Protein AF-A0AAW6M999-F1 (afdb_monomer_lite)

InterPro domains:
  IPR023214 HAD superfamily [G3DSA:3.40.50.1000] (50-64)
  IPR023298 P-type ATPase, transmembrane domain superfamily [SSF81665] (1-47)
  IPR023299 P-type ATPase, cytoplasmic domain N [G3DSA:3.40.1110.10] (65-104)

Foldseek 3Di:
DVVVVVVVCPPPVCVVVVLVVVLVVVQVVVVVVVHHDPDSVVVVVVVVDPDDDDDCPPDPDPLADDPPADADPVRHHDPVCPRVVVLLCCLVVDPDDNDSSSVD

Radius of gyration: 28.69 Å; chains: 1; bounding box: 69×20×74 Å

Secondary structure (DSSP, 8-state):
-HHHHHHHHTSTTHHHHHHHHHHHHHHHHHHHTT---S-THHHHHHHH-S-----HHHHTS-S-------B-TTS-B-TT-HHHHHHHHHHHH--S---SGGG-

pLDDT: mean 82.9, std 11.09, range [46.03, 94.44]

Sequence (104 aa):
IFAISVAVGLTPEMLPMIVTANLSKGALSMSKKKTIVKNLNAIQNFGAMNILCTDKTVKLKCDKIVLEKYITADGSNDESKRILRHAYFNSYFQSGLKNLMDKA

Organism: NCBI:txid246787

Structure (mmCIF, N/CA/C/O backbone):
data_AF-A0AAW6M999-F1
#
_entry.id   AF-A0AAW6M999-F1
#
loop_
_atom_site.group_PDB
_atom_site.id
_atom_site.type_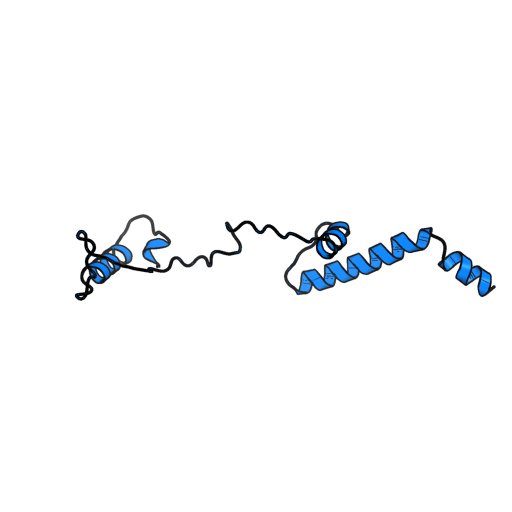symbol
_atom_site.label_atom_id
_atom_site.label_alt_id
_atom_site.label_comp_id
_atom_site.label_asym_id
_atom_site.label_entity_id
_atom_site.label_seq_id
_atom_site.pdbx_PDB_ins_code
_atom_site.Cartn_x
_atom_site.Cartn_y
_atom_site.Cartn_z
_atom_site.occupancy
_atom_site.B_iso_or_equiv
_atom_site.auth_seq_id
_atom_site.auth_comp_id
_atom_site.auth_asym_id
_atom_site.auth_atom_id
_atom_site.pdbx_PDB_model_num
ATOM 1 N N . ILE A 1 1 ? 32.085 7.179 -40.268 1.00 67.81 1 ILE A N 1
ATOM 2 C CA . ILE A 1 1 ? 32.140 6.823 -38.825 1.00 67.81 1 ILE A CA 1
ATOM 3 C C . ILE A 1 1 ? 30.855 7.241 -38.107 1.00 67.81 1 ILE A C 1
ATOM 5 O O . ILE A 1 1 ? 30.186 6.361 -37.595 1.00 67.81 1 ILE A O 1
ATOM 9 N N . PHE A 1 2 ? 30.429 8.511 -38.171 1.00 82.19 2 PHE A N 1
ATOM 10 C CA . PHE A 1 2 ? 29.200 8.993 -37.507 1.00 82.19 2 PHE A CA 1
ATOM 11 C C . PHE A 1 2 ? 27.927 8.180 -37.829 1.00 82.19 2 PHE A C 1
ATOM 13 O O . PHE A 1 2 ? 27.245 7.723 -36.920 1.00 82.19 2 PHE A O 1
ATOM 20 N N . ALA A 1 3 ? 27.650 7.906 -39.110 1.00 80.88 3 ALA A N 1
ATOM 21 C CA . ALA A 1 3 ? 26.485 7.108 -39.518 1.00 80.88 3 ALA A CA 1
ATOM 22 C C . ALA A 1 3 ? 26.523 5.653 -39.004 1.00 80.88 3 ALA A C 1
ATOM 24 O O . ALA A 1 3 ? 25.489 5.090 -38.664 1.00 80.88 3 ALA A O 1
ATOM 25 N N . ILE A 1 4 ? 27.719 5.065 -38.895 1.00 79.44 4 ILE A N 1
ATOM 26 C CA . ILE A 1 4 ? 27.913 3.704 -38.374 1.00 79.44 4 ILE A CA 1
ATOM 27 C C . ILE A 1 4 ? 27.705 3.695 -36.856 1.00 79.44 4 ILE A C 1
ATOM 29 O O . ILE A 1 4 ? 27.029 2.816 -36.338 1.00 79.44 4 ILE A O 1
ATOM 33 N N . SER A 1 5 ? 28.207 4.706 -36.142 1.00 76.56 5 SER A N 1
ATOM 34 C CA . SER A 1 5 ? 27.981 4.861 -34.700 1.00 76.56 5 SER A CA 1
ATOM 35 C C . SER A 1 5 ? 26.500 5.052 -34.354 1.00 76.56 5 SER A C 1
ATOM 37 O O . SER A 1 5 ? 26.029 4.479 -33.377 1.00 76.56 5 SER A O 1
ATOM 39 N N . VAL A 1 6 ? 25.749 5.803 -35.169 1.00 78.56 6 VAL A N 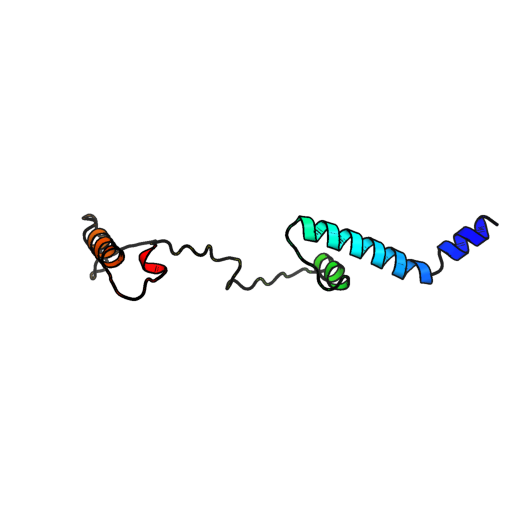1
ATOM 40 C CA . VAL A 1 6 ? 24.293 5.964 -35.002 1.00 78.56 6 VAL A CA 1
ATOM 41 C C . VAL A 1 6 ? 23.550 4.665 -35.327 1.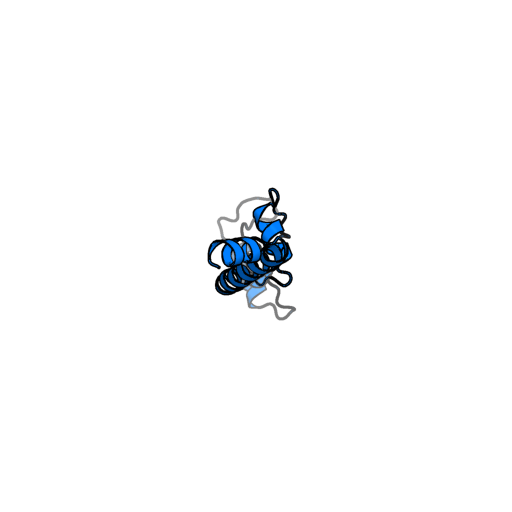00 78.56 6 VAL A C 1
ATOM 43 O O . VAL A 1 6 ? 22.660 4.279 -34.576 1.00 78.56 6 VAL A O 1
ATOM 46 N N . ALA A 1 7 ? 23.936 3.953 -36.390 1.00 75.12 7 ALA A N 1
ATOM 47 C CA . ALA A 1 7 ? 23.330 2.670 -36.750 1.00 75.12 7 ALA A CA 1
ATOM 48 C C . ALA A 1 7 ? 23.540 1.598 -35.667 1.00 75.12 7 ALA A C 1
ATOM 50 O O . ALA A 1 7 ? 22.607 0.873 -35.338 1.00 75.12 7 ALA A O 1
ATOM 51 N N . VAL A 1 8 ? 24.732 1.544 -35.063 1.00 73.38 8 VAL A N 1
ATOM 52 C CA . VAL A 1 8 ? 25.028 0.661 -33.924 1.00 73.38 8 VAL A CA 1
ATOM 53 C C . VAL A 1 8 ? 24.285 1.115 -32.663 1.00 73.38 8 VAL A C 1
ATOM 55 O O . VAL A 1 8 ? 23.753 0.274 -31.951 1.00 73.38 8 VAL A O 1
ATOM 58 N N . GLY A 1 9 ? 24.152 2.420 -32.404 1.00 66.12 9 GLY A N 1
ATOM 59 C CA . GLY A 1 9 ? 23.362 2.926 -31.269 1.00 66.12 9 GLY A CA 1
ATOM 60 C C . GLY A 1 9 ? 21.846 2.701 -31.392 1.00 66.12 9 GLY A C 1
ATOM 61 O O . GLY A 1 9 ? 21.149 2.651 -30.382 1.00 66.12 9 GLY A O 1
ATOM 62 N N . LEU A 1 10 ? 21.334 2.535 -32.615 1.00 68.62 10 LEU A N 1
ATOM 63 C CA . LEU A 1 10 ? 19.937 2.190 -32.910 1.00 68.62 10 LEU A CA 1
ATOM 64 C C . LEU A 1 10 ? 19.696 0.680 -33.008 1.00 68.62 10 LEU A C 1
ATOM 66 O O . LEU A 1 10 ? 18.572 0.259 -33.294 1.00 68.62 10 LEU A O 1
ATOM 70 N N . THR A 1 11 ? 20.726 -0.143 -32.786 1.00 74.94 11 THR A N 1
ATOM 71 C CA . THR A 1 11 ? 20.540 -1.593 -32.753 1.00 74.94 11 THR A CA 1
ATOM 72 C C . THR A 1 11 ? 19.517 -1.974 -31.681 1.00 74.94 11 THR A C 1
ATOM 74 O O . THR A 1 11 ? 19.479 -1.384 -30.594 1.00 74.94 11 THR A O 1
ATOM 77 N N . PRO A 1 12 ? 18.674 -2.983 -31.957 1.00 69.06 12 PRO A N 1
ATOM 78 C CA . PRO A 1 12 ? 17.608 -3.385 -31.046 1.00 69.06 12 PRO A CA 1
ATOM 79 C C . PRO A 1 12 ? 18.121 -3.898 -29.692 1.00 69.06 12 PRO A C 1
ATOM 81 O O . PRO A 1 12 ? 17.344 -3.963 -28.746 1.00 69.06 12 PRO A O 1
ATOM 84 N N . GLU A 1 13 ? 19.416 -4.199 -29.557 1.00 77.38 13 GLU A N 1
ATOM 85 C CA . GLU A 1 13 ? 20.051 -4.587 -28.290 1.00 77.38 13 GLU A CA 1
ATOM 86 C C . GLU A 1 13 ? 20.094 -3.454 -27.255 1.00 77.38 13 GLU A C 1
ATOM 88 O O . GLU A 1 13 ? 20.058 -3.704 -26.048 1.00 77.38 13 GLU A O 1
ATOM 93 N N . MET A 1 14 ? 20.120 -2.194 -27.699 1.00 80.75 14 MET A N 1
ATOM 94 C CA . MET A 1 14 ? 20.204 -1.042 -26.798 1.00 80.75 14 MET A CA 1
ATOM 95 C C . MET A 1 14 ? 18.830 -0.626 -26.247 1.00 80.75 14 MET A C 1
ATOM 97 O O . MET A 1 14 ? 18.737 -0.011 -25.183 1.00 80.75 14 MET A O 1
ATOM 101 N N . LEU A 1 15 ? 17.739 -1.015 -26.915 1.00 82.44 15 LEU A N 1
ATOM 102 C CA . LEU A 1 15 ? 16.369 -0.703 -26.502 1.00 82.44 15 LEU A CA 1
ATOM 103 C C . LEU A 1 15 ? 15.993 -1.330 -25.137 1.00 82.44 15 LEU A C 1
ATOM 105 O O . LEU A 1 15 ? 15.517 -0.588 -24.271 1.00 82.44 15 LEU A O 1
ATOM 109 N N . PRO A 1 16 ? 16.278 -2.620 -24.855 1.00 84.62 16 PRO A N 1
ATOM 110 C CA . PRO A 1 16 ? 16.121 -3.195 -23.517 1.00 84.62 16 PRO A CA 1
ATOM 111 C C . PRO A 1 16 ? 16.899 -2.440 -22.434 1.00 84.62 16 PRO A C 1
ATOM 113 O O . PRO A 1 16 ? 16.394 -2.250 -21.323 1.00 84.62 16 PRO A O 1
ATOM 116 N N . MET A 1 17 ? 18.108 -1.966 -22.754 1.00 87.31 17 MET A N 1
ATOM 117 C CA . MET A 1 17 ? 18.949 -1.214 -21.821 1.00 87.31 17 MET A CA 1
ATOM 118 C C . MET A 1 17 ? 18.323 0.145 -21.479 1.00 87.31 17 MET A C 1
ATOM 120 O O . MET A 1 17 ? 18.200 0.491 -20.303 1.00 87.31 17 MET A O 1
ATOM 124 N N . ILE A 1 18 ? 17.861 0.888 -22.491 1.00 88.56 18 ILE A N 1
ATOM 125 C CA . ILE A 1 18 ? 17.200 2.191 -22.317 1.00 88.56 18 ILE A CA 1
ATOM 126 C C . ILE A 1 18 ? 15.914 2.041 -21.497 1.00 88.56 18 ILE A C 1
ATOM 128 O O . ILE A 1 18 ? 15.673 2.813 -20.564 1.00 88.56 18 ILE A O 1
ATOM 132 N N . VAL A 1 19 ? 15.094 1.032 -21.806 1.00 89.75 19 VAL A N 1
ATOM 133 C CA . VAL A 1 19 ? 13.854 0.758 -21.067 1.00 89.75 19 VAL A CA 1
ATOM 134 C C . VAL A 1 19 ? 14.168 0.439 -19.605 1.00 89.75 19 VAL A C 1
ATOM 136 O O . VAL A 1 19 ? 13.585 1.049 -18.710 1.00 89.75 19 VAL A O 1
ATOM 139 N N . THR A 1 20 ? 15.142 -0.432 -19.341 1.00 90.00 20 THR A N 1
ATOM 140 C CA . THR A 1 20 ? 15.532 -0.813 -17.973 1.00 90.00 20 THR A CA 1
ATOM 141 C C . THR A 1 20 ? 16.078 0.373 -17.173 1.00 90.00 20 THR A C 1
ATOM 143 O O . THR A 1 20 ? 15.720 0.547 -16.004 1.00 90.00 20 THR A O 1
ATOM 146 N N . ALA A 1 21 ? 16.893 1.233 -17.791 1.00 91.88 21 ALA A N 1
ATOM 147 C CA . ALA A 1 21 ? 17.413 2.445 -17.156 1.00 91.88 21 ALA A CA 1
ATOM 148 C C . ALA A 1 21 ? 16.282 3.420 -16.780 1.00 91.88 21 ALA A C 1
ATOM 150 O O . ALA A 1 21 ? 16.239 3.937 -15.657 1.00 91.88 21 ALA A O 1
ATOM 151 N N . ASN A 1 22 ? 15.319 3.619 -17.684 1.00 91.25 22 ASN A N 1
ATOM 152 C CA . ASN A 1 22 ? 14.159 4.473 -17.439 1.00 91.25 22 ASN A CA 1
ATOM 153 C C . ASN A 1 22 ? 13.235 3.905 -16.353 1.00 91.25 22 ASN A C 1
ATOM 155 O O . ASN A 1 22 ? 12.812 4.649 -15.465 1.00 91.25 22 ASN A O 1
ATOM 159 N N . LEU A 1 23 ? 12.971 2.594 -16.361 1.00 93.31 23 LEU A N 1
ATOM 160 C CA . LEU A 1 23 ? 12.188 1.932 -15.315 1.00 93.31 23 LEU A CA 1
ATOM 161 C C . LEU A 1 23 ? 12.884 2.021 -13.954 1.00 93.31 23 LEU A C 1
ATOM 163 O O . LEU A 1 23 ? 12.226 2.300 -12.955 1.00 93.31 23 LEU A O 1
ATOM 167 N N . SER A 1 24 ? 14.209 1.871 -13.905 1.00 93.12 24 SER A N 1
ATOM 168 C CA . SER A 1 24 ? 14.990 2.003 -12.665 1.00 93.12 24 SER A CA 1
ATOM 169 C C . SER A 1 24 ? 14.895 3.413 -12.079 1.00 93.12 24 SER A C 1
ATOM 171 O O . SER A 1 24 ? 14.648 3.593 -10.884 1.00 93.12 24 SER A O 1
ATOM 173 N N . LYS A 1 25 ? 15.006 4.439 -12.930 1.00 92.88 25 LYS A N 1
ATOM 174 C CA . LYS A 1 25 ? 14.796 5.837 -12.529 1.00 92.88 25 LYS A CA 1
ATOM 175 C C . LYS A 1 25 ? 13.356 6.080 -12.055 1.00 92.88 25 LYS A C 1
ATOM 177 O O . LYS A 1 25 ? 13.142 6.787 -11.067 1.00 92.88 25 LYS A O 1
ATOM 182 N N . GLY A 1 26 ? 12.377 5.465 -12.721 1.00 92.19 26 GLY A N 1
ATOM 183 C CA . GLY A 1 26 ? 10.969 5.468 -12.322 1.00 92.19 26 GLY A CA 1
ATOM 184 C C . GLY A 1 26 ? 10.748 4.843 -10.942 1.00 92.19 26 GLY A C 1
ATOM 185 O O . GLY A 1 26 ? 10.101 5.456 -10.093 1.00 92.19 26 GLY A O 1
ATOM 186 N N . ALA A 1 27 ? 11.362 3.689 -10.676 1.00 94.44 27 ALA A N 1
ATOM 187 C CA . ALA A 1 27 ? 11.309 3.003 -9.386 1.00 94.44 27 ALA A CA 1
ATOM 188 C C . ALA A 1 27 ? 11.862 3.880 -8.252 1.00 94.44 27 ALA A C 1
ATOM 190 O O . ALA A 1 27 ? 11.244 3.995 -7.192 1.00 94.44 27 ALA A O 1
ATOM 191 N N . LEU A 1 28 ? 12.986 4.568 -8.491 1.00 93.56 28 LEU A N 1
ATOM 192 C CA . LEU A 1 28 ? 13.569 5.500 -7.523 1.00 93.56 28 LEU A CA 1
ATOM 193 C C . LEU A 1 28 ? 12.636 6.687 -7.232 1.00 93.56 28 LEU A C 1
ATOM 195 O O . LEU A 1 28 ? 12.486 7.098 -6.081 1.00 93.56 28 LEU A O 1
ATOM 199 N N . SER A 1 29 ? 11.980 7.228 -8.262 1.00 94.25 29 SER A N 1
ATOM 200 C CA . SER A 1 29 ? 10.986 8.300 -8.113 1.00 94.25 29 SER A CA 1
ATOM 201 C C . SER A 1 29 ? 9.751 7.843 -7.321 1.00 94.25 29 SER A C 1
ATOM 203 O O . SER A 1 29 ? 9.277 8.561 -6.439 1.00 94.25 29 SER A O 1
ATOM 205 N N . MET A 1 30 ? 9.259 6.625 -7.572 1.00 94.00 30 MET A N 1
ATOM 206 C CA . MET A 1 30 ? 8.140 6.026 -6.831 1.00 94.00 30 MET A CA 1
ATOM 207 C C . MET A 1 30 ? 8.492 5.764 -5.360 1.00 94.00 30 MET A C 1
ATOM 209 O O . MET A 1 30 ? 7.673 6.037 -4.480 1.00 94.00 30 MET A O 1
ATOM 213 N N . SER A 1 31 ? 9.728 5.342 -5.077 1.00 93.69 31 SER A N 1
ATOM 214 C CA . SER A 1 31 ? 10.222 5.133 -3.709 1.00 93.69 31 SER A CA 1
ATOM 215 C C . SER A 1 31 ? 10.163 6.417 -2.875 1.00 93.69 31 SER A C 1
ATOM 217 O O . SER A 1 31 ? 9.633 6.417 -1.762 1.00 93.69 31 SER A O 1
ATOM 219 N N . LYS A 1 32 ? 10.564 7.559 -3.458 1.00 94.19 32 LYS A N 1
ATOM 220 C CA . LYS A 1 32 ? 10.432 8.887 -2.822 1.00 94.19 32 LYS A CA 1
ATOM 221 C C . LYS A 1 32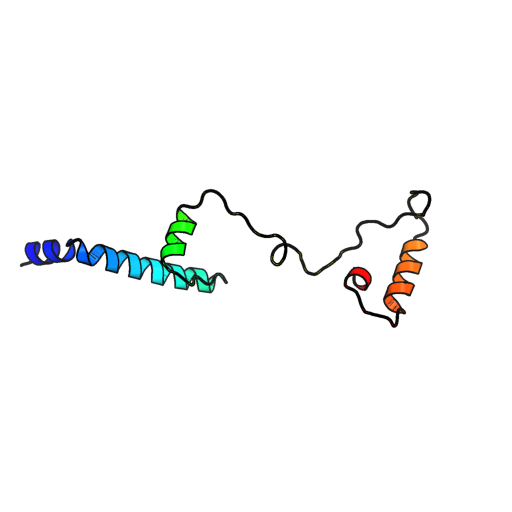 ? 8.978 9.250 -2.485 1.00 94.19 32 LYS A C 1
ATOM 223 O O . LYS A 1 32 ? 8.738 10.000 -1.545 1.00 94.19 32 LYS A O 1
ATOM 228 N N . LYS A 1 33 ? 8.004 8.688 -3.209 1.00 93.12 33 LYS A N 1
ATOM 229 C CA . LYS A 1 33 ? 6.558 8.829 -2.962 1.00 93.12 33 LYS A CA 1
ATOM 230 C C . LYS A 1 33 ? 5.982 7.697 -2.095 1.00 93.12 33 LYS A C 1
ATOM 232 O O . LYS A 1 33 ? 4.790 7.411 -2.175 1.00 93.12 33 LYS A O 1
ATOM 237 N N . LYS A 1 34 ? 6.810 7.039 -1.273 1.00 91.44 34 LYS A N 1
ATOM 238 C CA . LYS A 1 34 ? 6.417 5.935 -0.374 1.00 91.44 34 LYS A CA 1
ATOM 239 C C . LYS A 1 34 ? 5.832 4.710 -1.100 1.00 91.44 34 LYS A C 1
ATOM 241 O O . LYS A 1 34 ? 5.028 3.977 -0.529 1.00 91.44 34 LYS A O 1
ATOM 246 N N . THR A 1 35 ? 6.226 4.475 -2.353 1.00 89.31 35 THR A N 1
ATOM 247 C CA . THR A 1 35 ? 5.816 3.298 -3.135 1.00 89.31 35 THR A CA 1
ATOM 248 C C . THR A 1 35 ? 7.041 2.477 -3.514 1.00 89.31 35 THR A C 1
ATOM 250 O O . THR A 1 35 ? 7.873 2.917 -4.301 1.00 89.31 35 THR A O 1
ATOM 253 N N . ILE A 1 36 ? 7.162 1.275 -2.951 1.00 91.62 36 ILE A N 1
ATOM 254 C CA . ILE A 1 36 ? 8.297 0.383 -3.206 1.00 91.62 36 ILE A CA 1
ATOM 255 C C . ILE A 1 36 ? 7.933 -0.575 -4.338 1.00 91.62 36 ILE A C 1
ATOM 257 O O . ILE A 1 36 ? 7.015 -1.385 -4.209 1.00 91.62 36 ILE A O 1
ATOM 261 N N . VAL A 1 37 ? 8.683 -0.501 -5.434 1.00 91.12 37 VAL A N 1
ATOM 262 C CA . VAL A 1 37 ? 8.551 -1.402 -6.580 1.00 91.12 37 VAL A CA 1
ATOM 263 C C . VAL A 1 37 ? 9.603 -2.503 -6.465 1.00 91.12 37 VAL A C 1
ATOM 265 O O . VAL A 1 37 ? 10.795 -2.218 -6.491 1.00 91.12 37 VAL A O 1
ATOM 268 N N . LYS A 1 38 ? 9.170 -3.763 -6.351 1.00 89.88 38 LYS A N 1
ATOM 269 C CA . LYS A 1 38 ? 10.076 -4.927 -6.275 1.00 89.88 38 LYS A CA 1
ATOM 270 C C . LYS A 1 38 ? 10.495 -5.470 -7.647 1.00 89.88 38 LYS A C 1
ATOM 272 O O . LYS A 1 38 ? 11.535 -6.102 -7.755 1.00 89.88 38 LYS A O 1
ATOM 277 N N . ASN A 1 39 ? 9.685 -5.237 -8.680 1.00 91.88 39 ASN A N 1
ATOM 278 C CA . ASN A 1 39 ? 9.936 -5.685 -10.048 1.00 91.88 39 ASN A CA 1
ATOM 279 C C . ASN A 1 39 ? 9.716 -4.514 -11.015 1.00 91.88 39 ASN A C 1
ATOM 281 O O . ASN A 1 39 ? 8.622 -3.952 -11.045 1.00 91.88 39 ASN A O 1
ATOM 285 N N . LEU A 1 40 ? 10.733 -4.159 -11.806 1.00 89.69 40 LEU A N 1
ATOM 286 C CA . LEU A 1 40 ? 10.678 -3.036 -12.750 1.00 89.69 40 LEU A CA 1
ATOM 287 C C . LEU A 1 40 ? 9.556 -3.182 -13.788 1.00 89.69 40 LEU A C 1
ATOM 289 O O . LEU A 1 40 ? 8.922 -2.187 -14.133 1.00 89.69 40 LEU A O 1
ATOM 293 N N . ASN A 1 41 ? 9.236 -4.409 -14.210 1.00 88.88 41 ASN A N 1
ATOM 294 C CA . ASN A 1 41 ? 8.149 -4.674 -15.159 1.00 88.88 41 ASN A CA 1
ATOM 295 C C . ASN A 1 41 ? 6.776 -4.294 -14.582 1.00 88.88 41 ASN A C 1
ATOM 297 O O . ASN A 1 41 ? 5.866 -3.924 -15.322 1.00 88.88 41 ASN A O 1
ATOM 301 N N . ALA A 1 42 ? 6.624 -4.294 -13.252 1.00 89.94 42 ALA A N 1
ATOM 302 C CA . ALA A 1 42 ? 5.381 -3.870 -12.615 1.00 89.94 42 ALA A CA 1
ATOM 303 C C . ALA A 1 42 ? 5.063 -2.389 -12.882 1.00 89.94 42 ALA A C 1
ATOM 305 O O . ALA A 1 42 ? 3.895 -2.020 -12.896 1.00 89.94 42 ALA A O 1
ATOM 306 N N . ILE A 1 43 ? 6.070 -1.544 -13.134 1.00 91.75 43 ILE A N 1
ATOM 307 C CA . ILE A 1 43 ? 5.870 -0.119 -13.452 1.00 91.75 43 ILE A CA 1
ATOM 308 C C . ILE A 1 43 ? 5.129 0.045 -14.779 1.00 91.75 43 ILE A C 1
ATOM 310 O O . ILE A 1 43 ? 4.258 0.903 -14.888 1.00 91.75 43 ILE A O 1
ATOM 314 N N . GLN A 1 44 ? 5.441 -0.789 -15.773 1.00 90.38 44 GLN A N 1
ATOM 315 C CA . GLN A 1 44 ? 4.733 -0.776 -17.054 1.00 90.38 44 GLN A CA 1
ATOM 316 C C . GLN A 1 44 ? 3.284 -1.224 -16.871 1.00 90.38 44 GLN A C 1
ATOM 318 O O . GLN A 1 44 ? 2.375 -0.557 -17.359 1.00 90.38 44 GLN A O 1
ATOM 323 N N . ASN A 1 45 ? 3.064 -2.280 -16.080 1.00 88.69 45 ASN A N 1
ATOM 324 C CA . ASN A 1 45 ? 1.719 -2.735 -15.733 1.00 88.69 45 ASN A CA 1
ATOM 325 C C . ASN A 1 45 ? 0.922 -1.635 -15.019 1.00 88.69 45 ASN A C 1
ATOM 327 O O . ASN A 1 45 ? -0.225 -1.406 -15.373 1.00 88.69 45 ASN A O 1
ATOM 331 N N . PHE A 1 46 ? 1.533 -0.892 -14.089 1.00 87.62 46 PHE A N 1
ATOM 332 C CA . PHE A 1 46 ? 0.889 0.259 -13.444 1.00 87.62 46 PHE A CA 1
ATOM 333 C C . PHE A 1 46 ? 0.473 1.350 -14.436 1.00 87.62 46 PHE A C 1
ATOM 335 O O . PHE A 1 46 ? -0.570 1.966 -14.245 1.00 87.62 46 PHE A O 1
ATOM 342 N N . GLY A 1 47 ? 1.270 1.599 -15.478 1.00 87.56 47 GLY A N 1
ATOM 343 C CA . GLY A 1 47 ? 0.936 2.573 -16.519 1.00 87.56 47 GLY A CA 1
ATOM 344 C C . GLY A 1 47 ? -0.170 2.104 -17.469 1.00 87.56 47 GLY A C 1
ATOM 345 O O . GLY A 1 47 ? -0.926 2.929 -17.969 1.00 87.56 47 GLY A O 1
ATOM 346 N N . ALA A 1 48 ? -0.275 0.794 -17.699 1.00 92.12 48 ALA A N 1
ATOM 347 C CA . ALA A 1 48 ? -1.281 0.185 -18.573 1.00 92.12 48 ALA A CA 1
ATOM 348 C C . ALA A 1 48 ? -2.562 -0.252 -17.836 1.00 92.12 48 ALA A C 1
ATOM 350 O O . ALA A 1 48 ? -3.512 -0.707 -18.464 1.00 92.12 48 ALA A O 1
ATOM 351 N N . MET A 1 49 ? -2.592 -0.156 -16.506 1.00 91.44 49 MET A N 1
ATOM 352 C CA . MET A 1 49 ? -3.712 -0.604 -15.685 1.00 91.44 49 MET A CA 1
ATOM 353 C C . MET A 1 49 ? -4.932 0.309 -15.831 1.00 91.44 49 MET A C 1
ATOM 355 O O . MET A 1 49 ? -4.858 1.511 -15.591 1.00 91.44 49 MET A O 1
ATOM 359 N N . ASN A 1 50 ? -6.088 -0.288 -16.124 1.00 92.75 50 ASN A N 1
ATOM 360 C CA . ASN A 1 50 ? -7.381 0.406 -16.137 1.00 92.75 50 ASN A CA 1
ATOM 361 C C . ASN A 1 50 ? -8.195 0.189 -14.852 1.00 92.75 50 ASN A C 1
ATOM 363 O O . ASN A 1 50 ? -9.076 0.985 -14.541 1.00 92.75 50 ASN A O 1
ATOM 367 N N . ILE A 1 51 ? -7.921 -0.891 -14.114 1.00 91.75 51 ILE A N 1
ATOM 368 C CA . ILE A 1 51 ? -8.646 -1.267 -12.896 1.00 91.75 51 ILE A CA 1
ATOM 369 C C . ILE A 1 51 ? -7.635 -1.453 -11.768 1.00 91.75 51 ILE A C 1
ATOM 371 O O . ILE A 1 51 ? -6.716 -2.264 -11.871 1.00 91.75 51 ILE A O 1
ATOM 375 N N . LEU A 1 52 ? -7.830 -0.709 -10.680 1.00 87.81 52 LEU A N 1
ATOM 376 C CA . LEU A 1 52 ? -7.038 -0.817 -9.461 1.00 87.81 52 LEU A CA 1
ATOM 377 C C . LEU A 1 52 ? -7.925 -1.319 -8.321 1.00 87.81 52 LEU A C 1
ATOM 379 O O . LEU A 1 52 ? -8.656 -0.553 -7.695 1.00 87.81 52 LEU A O 1
ATOM 383 N N . CYS A 1 53 ? -7.838 -2.613 -8.028 1.00 85.06 53 CYS A N 1
ATOM 384 C CA . CYS A 1 53 ? -8.467 -3.189 -6.846 1.00 85.06 53 CYS A CA 1
ATOM 385 C C . CYS A 1 53 ? -7.541 -2.974 -5.642 1.00 85.06 53 CYS A C 1
ATOM 387 O O . CYS A 1 53 ? -6.423 -3.487 -5.615 1.00 85.06 53 CYS A O 1
ATOM 389 N N . THR A 1 54 ? -7.991 -2.211 -4.646 1.00 80.69 54 THR A N 1
ATOM 390 C CA . THR A 1 54 ? -7.279 -2.074 -3.368 1.00 80.69 54 THR A CA 1
ATOM 391 C C . THR A 1 54 ? -8.021 -2.860 -2.297 1.00 80.69 54 THR A C 1
ATOM 393 O O . THR A 1 54 ? -9.231 -2.706 -2.142 1.00 80.69 54 THR A O 1
ATOM 396 N N . ASP A 1 55 ? -7.310 -3.724 -1.569 1.00 81.75 55 ASP A N 1
ATOM 397 C CA . ASP A 1 55 ? -7.904 -4.402 -0.420 1.00 81.75 55 ASP A CA 1
ATOM 398 C C . ASP A 1 55 ? -8.041 -3.421 0.759 1.00 81.75 55 ASP A C 1
ATOM 400 O O . ASP A 1 55 ? -7.080 -2.760 1.174 1.00 81.75 55 ASP A O 1
ATOM 404 N N . LYS A 1 56 ? -9.263 -3.318 1.291 1.00 60.81 56 LYS A N 1
ATOM 405 C CA . LYS A 1 56 ? -9.670 -2.362 2.333 1.00 60.81 56 LYS A CA 1
ATOM 406 C C . LYS A 1 56 ? -9.041 -2.671 3.695 1.00 60.81 56 LYS A C 1
ATOM 408 O O . LYS A 1 56 ? -9.040 -1.802 4.566 1.00 60.81 56 LYS A O 1
ATOM 413 N N . THR A 1 57 ? -8.496 -3.870 3.880 1.00 55.66 57 THR A N 1
ATOM 414 C CA . THR A 1 57 ? -8.157 -4.409 5.202 1.00 55.66 57 THR A CA 1
ATOM 415 C C . THR A 1 57 ? -7.072 -3.621 5.945 1.00 55.66 57 THR A C 1
ATOM 417 O O . THR A 1 57 ? -7.148 -3.522 7.165 1.00 55.66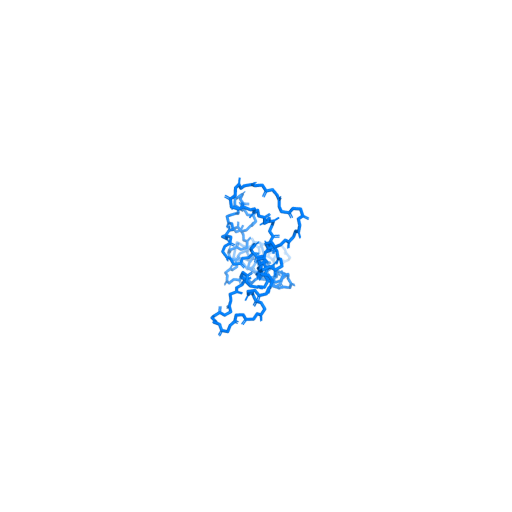 57 THR A O 1
ATOM 420 N N . VAL A 1 58 ? -6.103 -3.002 5.254 1.00 46.03 58 VAL A N 1
ATOM 421 C CA . VAL A 1 58 ? -4.935 -2.382 5.928 1.00 46.03 58 VAL A CA 1
ATOM 422 C C . VAL A 1 58 ? -4.678 -0.914 5.556 1.00 46.03 58 VAL A C 1
ATOM 424 O O . VAL A 1 58 ? -4.096 -0.182 6.349 1.00 46.03 58 VAL A O 1
ATOM 427 N N . LYS A 1 59 ? -5.108 -0.432 4.380 1.00 48.59 59 LYS A N 1
ATOM 428 C CA . LYS A 1 59 ? -4.756 0.929 3.908 1.00 48.59 59 LYS A CA 1
ATOM 429 C C . LYS A 1 59 ? -5.869 1.974 3.997 1.00 48.59 59 LYS A C 1
ATOM 431 O O . LYS A 1 59 ? -5.564 3.160 3.957 1.00 48.59 59 LYS A O 1
ATOM 436 N N . LEU A 1 60 ? -7.134 1.555 4.082 1.00 46.91 60 LEU A N 1
ATOM 437 C CA . LEU A 1 60 ? -8.292 2.463 4.019 1.00 46.91 60 LEU A CA 1
ATOM 438 C C . LEU A 1 60 ? -9.038 2.623 5.344 1.00 46.91 60 LEU A C 1
ATOM 440 O O . LEU A 1 60 ? -9.846 3.539 5.473 1.00 46.91 60 LEU A O 1
ATOM 444 N N . LYS A 1 61 ? -8.780 1.771 6.338 1.00 49.50 61 LYS A N 1
ATOM 445 C CA . LYS A 1 61 ? -9.211 2.061 7.701 1.00 49.50 61 LYS A CA 1
ATOM 446 C C . LYS A 1 61 ? -8.137 2.926 8.345 1.00 49.50 61 LYS A C 1
ATOM 448 O O . LYS A 1 61 ? -7.040 2.451 8.619 1.00 49.50 61 LYS A O 1
ATOM 453 N N . CYS A 1 62 ? -8.457 4.191 8.613 1.00 56.16 62 CYS A N 1
ATOM 454 C CA . CYS A 1 62 ? -7.887 4.829 9.793 1.00 56.16 62 CYS A CA 1
ATOM 455 C C . CYS A 1 62 ? -8.090 3.830 10.937 1.00 56.16 62 CYS A C 1
ATOM 457 O O . CYS A 1 62 ? -9.214 3.364 11.118 1.00 56.16 62 CYS A O 1
ATOM 459 N N . ASP A 1 63 ? -7.042 3.475 11.676 1.00 58.41 63 ASP A N 1
ATOM 460 C CA . ASP A 1 63 ? -7.107 2.599 12.861 1.00 58.41 63 ASP A CA 1
ATOM 461 C C . ASP A 1 63 ? -7.832 3.292 14.041 1.00 58.41 63 ASP A C 1
ATOM 463 O O . ASP A 1 63 ? -7.436 3.248 15.201 1.00 58.41 63 ASP A O 1
ATOM 467 N N . LYS A 1 64 ? -8.870 4.056 13.702 1.00 65.88 64 LYS A N 1
ATOM 468 C CA . LYS A 1 64 ? -9.720 4.873 14.544 1.00 65.88 64 LYS A CA 1
ATOM 469 C C . LYS A 1 64 ? -11.134 4.379 14.306 1.00 65.88 64 LYS A C 1
ATOM 471 O O . LYS A 1 64 ? -11.738 4.665 13.272 1.00 65.88 64 LYS A O 1
ATOM 476 N N . ILE A 1 65 ? -11.627 3.598 15.252 1.00 75.38 65 ILE A N 1
ATOM 477 C CA . ILE A 1 65 ? -13.061 3.385 15.395 1.00 75.38 65 ILE A CA 1
ATOM 478 C C . ILE A 1 65 ? -13.623 4.713 15.915 1.00 75.38 65 ILE A C 1
ATOM 480 O O . ILE A 1 65 ? -12.970 5.377 16.713 1.00 75.38 65 ILE A O 1
ATOM 484 N N . VAL A 1 66 ? -14.764 5.146 15.387 1.00 81.19 66 VAL A N 1
ATOM 485 C CA . VAL A 1 66 ? -15.436 6.386 15.794 1.00 81.19 66 VAL A CA 1
ATOM 486 C C . VAL A 1 66 ? -16.870 6.020 16.132 1.00 81.19 66 VAL A C 1
ATOM 488 O O . VAL A 1 66 ? -17.527 5.344 15.336 1.00 81.19 66 VAL A O 1
ATOM 491 N N . LEU A 1 67 ? -17.353 6.442 17.300 1.00 85.56 67 LEU A N 1
ATOM 492 C CA . LEU A 1 67 ? -18.756 6.277 17.663 1.00 85.56 67 LEU A CA 1
ATOM 493 C C . LEU A 1 67 ? -19.645 7.155 16.763 1.00 85.56 67 LEU A C 1
ATOM 495 O O . LEU A 1 67 ? -19.666 8.375 16.897 1.00 85.56 67 LEU A O 1
ATOM 499 N N . GLU A 1 68 ? -20.395 6.536 15.847 1.00 85.12 68 GLU A N 1
ATOM 500 C CA . GLU A 1 68 ? -21.281 7.258 14.919 1.00 85.12 68 GLU A CA 1
ATOM 501 C C . GLU A 1 68 ? -22.641 7.597 15.551 1.00 85.12 68 GLU A C 1
ATOM 503 O O . GLU A 1 68 ? -23.166 8.694 15.358 1.00 85.12 68 GLU A O 1
ATOM 508 N N . LYS A 1 69 ? -23.220 6.671 16.329 1.00 85.81 69 LYS A N 1
ATOM 509 C CA . LYS A 1 69 ? -24.534 6.857 16.959 1.00 85.81 69 LYS A CA 1
ATOM 510 C C . LYS A 1 69 ? -24.670 6.051 18.251 1.00 85.81 69 LYS A C 1
ATOM 512 O O . LYS A 1 69 ? -24.158 4.941 18.354 1.00 85.81 69 LYS A O 1
ATOM 517 N N . TYR A 1 70 ? -25.422 6.594 19.206 1.00 87.38 70 TYR A N 1
ATOM 518 C CA . TYR A 1 70 ? -25.908 5.899 20.399 1.00 87.38 70 TYR A CA 1
ATOM 519 C C . TYR A 1 70 ? -27.429 6.064 20.483 1.00 87.38 70 TYR A C 1
ATOM 521 O O . TYR A 1 70 ? -27.954 7.158 20.276 1.00 87.38 70 TYR A O 1
ATOM 529 N N . ILE A 1 71 ? -28.137 4.965 20.734 1.00 89.88 71 ILE A N 1
ATOM 530 C CA . ILE A 1 71 ? -29.603 4.909 20.789 1.00 89.88 71 ILE A CA 1
ATOM 531 C C . ILE A 1 71 ? -30.050 4.119 22.011 1.00 89.88 71 ILE A C 1
ATOM 533 O O . ILE A 1 71 ? -29.320 3.262 22.512 1.00 89.88 71 ILE A O 1
ATOM 537 N N . THR A 1 72 ? -31.259 4.410 22.471 1.00 87.38 72 THR A N 1
ATOM 538 C CA . THR A 1 72 ? -31.917 3.669 23.546 1.00 87.38 72 THR A CA 1
ATOM 539 C C . THR A 1 72 ? -32.434 2.321 23.035 1.00 87.38 72 THR A C 1
ATOM 541 O O . THR A 1 72 ? -32.558 2.101 21.831 1.00 87.38 72 THR A O 1
ATOM 544 N N . ALA A 1 73 ? -32.706 1.383 23.947 1.00 85.69 73 ALA A N 1
ATOM 545 C CA . ALA A 1 73 ? -33.167 0.031 23.612 1.00 85.69 73 ALA A CA 1
ATOM 546 C C . ALA A 1 73 ? -34.496 0.002 22.829 1.00 85.69 73 ALA A C 1
ATOM 548 O O . ALA A 1 73 ? -34.764 -0.956 22.112 1.00 85.69 73 ALA A O 1
ATOM 549 N N . ASP A 1 74 ? -35.307 1.052 22.948 1.00 87.94 74 ASP A N 1
ATOM 550 C CA . ASP A 1 74 ? -36.547 1.269 22.197 1.00 87.94 74 ASP A CA 1
ATOM 551 C C . ASP A 1 74 ? -36.320 1.933 20.821 1.00 87.94 74 ASP A C 1
ATOM 553 O O . ASP A 1 74 ? -37.273 2.210 20.098 1.00 87.94 74 ASP A O 1
ATOM 557 N N . GLY A 1 75 ? -35.065 2.197 20.442 1.00 82.88 75 GLY A N 1
ATOM 558 C CA . GLY A 1 75 ? -34.694 2.856 19.189 1.00 82.88 75 GLY A CA 1
ATOM 559 C C . GLY A 1 75 ? -34.825 4.381 19.208 1.00 82.88 75 GLY A C 1
ATOM 560 O O . GLY A 1 75 ? -34.498 5.023 18.207 1.00 82.88 75 GLY A O 1
ATOM 561 N N . SER A 1 76 ? -35.260 4.974 20.325 1.00 85.56 76 SER A N 1
ATOM 562 C CA . SER A 1 76 ? -35.318 6.427 20.486 1.00 85.56 76 SER A CA 1
ATOM 563 C C . SER A 1 76 ? -33.913 7.035 20.612 1.00 85.56 76 SER A C 1
ATOM 565 O O . SER A 1 76 ? -32.957 6.385 21.055 1.00 85.56 76 SER A O 1
ATOM 567 N N . ASN A 1 77 ? -33.771 8.298 20.204 1.00 84.50 77 ASN A N 1
ATOM 568 C CA . ASN A 1 77 ? -32.545 9.050 20.458 1.00 84.50 77 ASN A CA 1
ATOM 569 C C . ASN A 1 77 ? -32.437 9.377 21.951 1.00 84.50 77 ASN A C 1
ATOM 571 O O . ASN A 1 77 ? -33.408 9.775 22.593 1.00 84.50 77 ASN A O 1
ATOM 575 N N . ASP A 1 78 ? -31.231 9.245 22.495 1.00 81.50 78 ASP A N 1
ATOM 576 C CA . ASP A 1 78 ? -30.963 9.587 23.887 1.00 81.50 78 ASP A CA 1
ATOM 577 C C . ASP A 1 78 ? -30.597 11.071 24.033 1.00 81.50 78 ASP A C 1
ATOM 579 O O . ASP A 1 78 ? -29.423 11.443 24.084 1.00 81.50 78 ASP A O 1
ATOM 583 N N . GLU A 1 79 ? -31.618 11.923 24.139 1.00 79.31 79 GLU A N 1
ATOM 584 C CA . GLU A 1 79 ? -31.464 13.369 24.386 1.00 79.31 79 GLU A CA 1
ATOM 585 C C . GLU A 1 79 ? -30.747 13.664 25.716 1.00 79.31 79 GLU A C 1
ATOM 587 O O . GLU A 1 79 ? -30.056 14.672 25.873 1.00 79.31 79 GLU A O 1
ATOM 592 N N . SER A 1 80 ? -30.867 12.753 26.686 1.00 83.88 80 SER A N 1
ATOM 593 C CA . SER A 1 80 ? -30.282 12.897 28.021 1.00 83.88 80 SER A CA 1
ATOM 594 C C . SER A 1 80 ? -28.795 12.525 28.092 1.00 83.88 80 SER A C 1
ATOM 596 O O . SER A 1 80 ? -28.163 12.719 29.134 1.00 83.88 80 SER A O 1
ATOM 598 N N . LYS A 1 81 ? -28.227 11.979 27.002 1.00 85.50 81 LYS A N 1
ATOM 599 C CA . LYS A 1 81 ? -26.847 11.456 26.910 1.00 85.50 81 LYS A CA 1
ATOM 600 C C . LYS A 1 81 ? -26.499 10.431 27.994 1.00 85.50 81 LYS A C 1
ATOM 602 O O . LYS A 1 81 ? -25.324 10.208 28.306 1.00 85.50 81 LYS A O 1
ATOM 607 N N . ARG A 1 82 ? -27.505 9.805 28.603 1.00 88.56 82 ARG A N 1
ATOM 608 C CA . ARG A 1 82 ? -27.335 8.829 29.676 1.00 88.56 82 ARG A CA 1
ATOM 609 C C . ARG A 1 82 ? -26.525 7.635 29.187 1.00 88.56 82 ARG A C 1
ATOM 611 O O . ARG A 1 82 ? -25.595 7.225 29.874 1.00 88.56 82 ARG A O 1
ATOM 618 N N . ILE A 1 83 ? -26.849 7.100 28.020 1.00 89.12 83 ILE A N 1
ATOM 619 C CA . ILE A 1 83 ? -26.216 5.931 27.407 1.00 89.12 83 ILE A CA 1
ATOM 620 C C . ILE A 1 83 ? -24.763 6.237 27.082 1.00 89.12 83 ILE A C 1
ATOM 622 O O . ILE A 1 83 ? -23.885 5.468 27.463 1.00 89.12 83 ILE A O 1
ATOM 626 N N . LEU A 1 84 ? -24.499 7.403 26.488 1.00 89.75 84 LEU A N 1
ATOM 627 C CA . LEU A 1 84 ? -23.138 7.850 26.205 1.00 89.75 84 LEU A CA 1
ATOM 628 C C . LEU A 1 84 ? -22.300 7.958 27.488 1.00 89.75 84 LEU A C 1
ATOM 630 O O . LEU A 1 84 ? -21.157 7.513 27.524 1.00 89.75 84 LEU A O 1
ATOM 634 N N . ARG A 1 85 ? -22.881 8.484 28.574 1.00 91.00 85 ARG A N 1
ATOM 635 C CA . ARG A 1 85 ? -22.199 8.583 29.872 1.00 91.00 85 ARG A CA 1
ATOM 636 C C . ARG A 1 85 ? -21.891 7.212 30.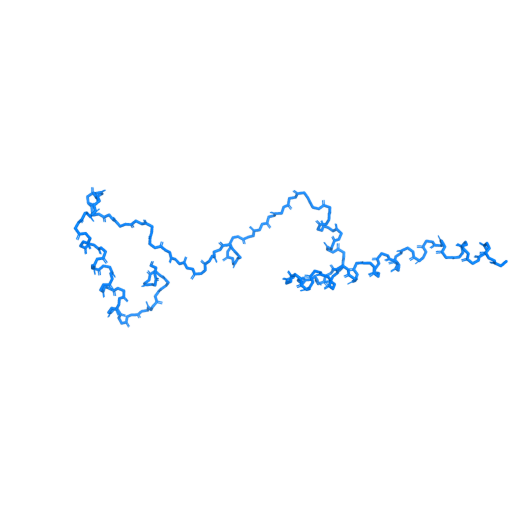481 1.00 91.00 85 ARG A C 1
ATOM 638 O O . ARG A 1 85 ? -20.814 7.029 31.041 1.00 91.00 85 ARG A O 1
ATOM 645 N N . HIS A 1 86 ? -22.808 6.250 30.370 1.00 90.44 86 HIS A N 1
ATOM 646 C CA . HIS A 1 86 ? -22.561 4.881 30.839 1.00 90.44 86 HIS A CA 1
ATOM 647 C C . HIS A 1 86 ? -21.508 4.176 29.980 1.00 90.44 86 HIS A C 1
ATOM 649 O O . HIS A 1 86 ? -20.634 3.521 30.537 1.00 90.44 86 HIS A O 1
ATOM 655 N N . ALA A 1 87 ? -21.552 4.352 28.656 1.00 89.50 87 ALA A N 1
ATOM 656 C CA . ALA A 1 87 ? -20.549 3.820 27.738 1.00 89.50 87 ALA A CA 1
ATOM 657 C C . ALA A 1 87 ? -19.151 4.375 28.052 1.00 89.50 87 ALA A C 1
ATOM 659 O O . ALA A 1 87 ? -18.207 3.600 28.142 1.00 89.50 87 ALA A O 1
ATOM 660 N N . TYR A 1 88 ? -19.040 5.680 28.329 1.00 90.00 88 TYR A N 1
ATOM 661 C CA . TYR A 1 88 ? -17.784 6.310 28.747 1.00 90.00 88 TYR A CA 1
ATOM 662 C C . TYR A 1 88 ? -17.244 5.732 30.060 1.00 90.00 88 TYR A C 1
ATOM 664 O O . TYR A 1 88 ? -16.062 5.427 30.171 1.00 90.00 88 TYR A O 1
ATOM 672 N N . PHE A 1 89 ? -18.093 5.563 31.078 1.00 92.00 89 PHE A N 1
ATOM 673 C CA . PHE A 1 89 ? -17.636 4.964 32.333 1.00 92.00 89 PHE A CA 1
ATOM 674 C C . PHE A 1 89 ? -17.258 3.494 32.171 1.00 92.00 89 PHE A C 1
ATOM 676 O O . PHE A 1 89 ? -16.298 3.050 32.797 1.00 92.00 89 PHE A O 1
ATOM 683 N N . ASN A 1 90 ? -17.978 2.755 31.326 1.00 90.38 90 ASN A N 1
ATOM 684 C CA . ASN A 1 90 ? -17.642 1.375 31.014 1.00 90.38 90 ASN A CA 1
ATOM 685 C C . ASN A 1 90 ? -16.266 1.303 30.340 1.00 90.38 90 ASN A C 1
ATOM 687 O O . ASN A 1 90 ? -15.387 0.639 30.874 1.00 90.38 90 ASN A O 1
ATOM 691 N N . SER A 1 91 ? -16.029 2.078 29.279 1.00 89.31 91 SER A N 1
ATOM 692 C CA . SER A 1 91 ? -14.743 2.080 28.576 1.00 89.31 91 SER A CA 1
ATOM 693 C C . SER A 1 91 ? -13.580 2.598 29.434 1.00 89.31 91 SER A C 1
ATOM 695 O O . SER A 1 91 ? -12.471 2.071 29.354 1.00 89.31 91 SER A O 1
ATOM 697 N N . TYR A 1 92 ? -13.815 3.599 30.291 1.00 89.31 92 TYR A N 1
ATOM 698 C CA . TYR A 1 92 ? -12.769 4.202 31.123 1.00 89.31 92 TYR A CA 1
ATOM 699 C C . TYR A 1 92 ? -12.359 3.326 32.316 1.00 89.31 92 TYR A C 1
ATOM 701 O O . TYR A 1 92 ? -11.177 3.262 32.656 1.00 89.31 92 TYR A O 1
ATOM 709 N N . PHE A 1 93 ? -13.321 2.664 32.968 1.00 90.00 93 PHE A N 1
ATOM 710 C CA . PHE A 1 93 ? -13.076 1.877 34.183 1.00 90.00 93 PHE A CA 1
ATOM 711 C C . PHE A 1 93 ? -12.986 0.364 33.947 1.00 90.00 93 PHE A C 1
ATOM 713 O O . PHE A 1 93 ? -12.682 -0.376 34.884 1.00 90.00 93 PHE A O 1
ATOM 720 N N . GLN A 1 94 ? -13.225 -0.124 32.728 1.00 85.19 94 GLN A N 1
ATOM 721 C CA . GLN A 1 94 ? -13.071 -1.539 32.407 1.00 85.19 94 GLN A CA 1
ATOM 722 C C . GLN A 1 94 ? -11.611 -1.986 32.568 1.00 85.19 94 GLN A C 1
ATOM 724 O O . GLN A 1 94 ? -10.696 -1.497 31.910 1.00 85.19 94 GLN A O 1
ATOM 729 N N . SER A 1 95 ? -11.401 -2.972 33.440 1.00 83.56 95 SER A N 1
ATOM 730 C CA . SER A 1 95 ? -10.098 -3.595 33.716 1.00 83.56 95 SER A CA 1
ATOM 731 C C . SER A 1 95 ? -9.800 -4.817 32.838 1.00 83.56 95 SER A C 1
ATOM 733 O O . SER A 1 95 ? -8.759 -5.452 32.994 1.00 83.56 95 SER A O 1
ATOM 735 N N . GLY A 1 96 ? -10.721 -5.164 31.933 1.00 82.81 96 GLY A N 1
ATOM 736 C CA . GLY A 1 96 ? -10.588 -6.280 30.999 1.00 82.81 96 GLY A CA 1
ATOM 737 C C . GLY A 1 96 ? -9.669 -5.981 29.807 1.00 82.81 96 GLY A C 1
ATOM 738 O O . GLY A 1 96 ? -8.817 -5.095 29.834 1.00 82.81 96 GLY A O 1
ATOM 739 N N . LEU A 1 97 ? -9.850 -6.740 28.725 1.00 79.38 97 LEU A N 1
ATOM 740 C CA . LEU A 1 97 ? -9.133 -6.529 27.465 1.00 79.38 97 LEU A CA 1
ATOM 741 C C . LEU A 1 97 ? -9.494 -5.171 26.855 1.00 79.38 97 LEU A C 1
ATOM 743 O O . LEU A 1 97 ? -10.639 -4.955 26.475 1.00 79.38 97 LEU A O 1
ATOM 747 N N . LYS A 1 98 ? -8.497 -4.291 26.711 1.00 74.62 98 LYS A N 1
ATOM 748 C CA . LYS A 1 98 ? -8.660 -3.004 26.025 1.00 74.62 98 LYS A CA 1
ATOM 749 C C . LYS A 1 98 ? -8.964 -3.232 24.546 1.00 74.62 98 LYS A C 1
ATOM 751 O O . LYS A 1 98 ? -8.130 -3.793 23.832 1.00 74.62 98 LYS A O 1
ATOM 756 N N . ASN A 1 99 ? -10.116 -2.758 24.084 1.00 77.06 99 ASN A N 1
ATOM 757 C CA . ASN A 1 99 ? -10.545 -2.851 22.694 1.00 77.06 99 ASN A CA 1
ATOM 758 C C . ASN A 1 99 ? -10.421 -1.490 21.981 1.00 77.06 99 ASN A C 1
ATOM 760 O O . ASN A 1 99 ? -10.389 -0.429 22.602 1.00 77.06 99 ASN A O 1
ATOM 764 N N . LEU A 1 100 ? -10.352 -1.502 20.649 1.00 77.19 100 LEU A N 1
ATOM 765 C CA . LEU A 1 100 ? -10.408 -0.286 19.833 1.00 77.19 100 LEU A CA 1
ATOM 766 C C . LEU A 1 100 ? -11.775 0.412 19.940 1.00 77.19 100 LEU A C 1
ATOM 768 O O . LEU A 1 100 ? -11.841 1.618 19.734 1.00 77.19 100 LEU A O 1
ATOM 772 N N . MET A 1 101 ? -12.840 -0.324 20.291 1.00 79.44 101 MET A N 1
ATOM 773 C CA . MET A 1 101 ? -14.164 0.255 20.564 1.00 79.44 101 MET A CA 1
ATOM 774 C C . MET A 1 101 ? -14.168 1.135 21.816 1.00 79.44 101 MET A C 1
ATOM 776 O O . MET A 1 101 ? -14.866 2.138 21.841 1.00 79.44 101 MET A O 1
ATOM 780 N N . ASP A 1 102 ? -13.347 0.814 22.818 1.00 81.81 102 ASP A N 1
ATOM 781 C CA . ASP A 1 102 ? -13.273 1.583 24.069 1.00 81.81 102 ASP A CA 1
ATOM 782 C C . ASP A 1 102 ? -12.599 2.948 23.861 1.00 81.81 102 ASP A C 1
ATOM 784 O O . ASP A 1 102 ? -12.736 3.855 24.680 1.00 81.81 102 ASP A O 1
ATOM 788 N N . LYS A 1 103 ? -11.843 3.084 22.762 1.00 77.25 103 LYS A N 1
ATOM 789 C CA . LYS A 1 103 ? -11.161 4.316 22.344 1.00 77.25 103 LYS A CA 1
ATOM 790 C C . LYS A 1 103 ? -11.961 5.146 21.331 1.00 77.25 103 LYS A C 1
ATOM 792 O O . LYS A 1 103 ? -11.462 6.198 20.929 1.00 77.25 103 LYS A O 1
ATOM 797 N N . ALA A 1 104 ? -13.101 4.633 20.865 1.00 73.12 104 ALA A N 1
ATOM 798 C CA . ALA A 1 104 ? -13.936 5.239 19.828 1.00 73.12 104 ALA A CA 1
ATOM 799 C C . ALA A 1 104 ? -14.837 6.353 20.362 1.00 73.12 104 ALA A C 1
ATOM 801 O O . ALA A 1 104 ? -15.181 7.240 19.545 1.00 73.12 104 ALA A O 1
#